Protein AF-A0A933G5M2-F1 (afdb_monomer_lite)

Structure (mmCIF, N/CA/C/O backbone):
data_AF-A0A933G5M2-F1
#
_entry.id   AF-A0A933G5M2-F1
#
loop_
_atom_site.group_PDB
_atom_site.id
_atom_site.type_symbol
_atom_site.label_atom_id
_atom_site.label_alt_id
_atom_site.label_comp_id
_atom_site.label_asym_id
_atom_site.label_entity_id
_atom_site.label_seq_id
_atom_site.pdbx_PDB_ins_code
_atom_site.Cartn_x
_atom_site.Cartn_y
_atom_site.Cartn_z
_atom_site.occupancy
_atom_site.B_iso_or_equiv
_atom_site.auth_seq_id
_atom_site.auth_comp_id
_atom_site.auth_asym_id
_atom_site.auth_atom_id
_atom_site.pdbx_PDB_model_num
ATOM 1 N N . MET A 1 1 ? 39.740 -12.151 -45.981 1.00 78.31 1 MET A N 1
ATOM 2 C CA . MET A 1 1 ? 39.950 -10.699 -46.155 1.00 78.31 1 MET A CA 1
ATOM 3 C C . MET A 1 1 ? 38.624 -10.038 -45.832 1.00 78.31 1 MET A C 1
ATOM 5 O O . MET A 1 1 ? 37.670 -10.259 -46.561 1.00 78.31 1 MET A O 1
ATOM 9 N N . MET A 1 2 ? 38.520 -9.371 -44.686 1.00 76.88 2 MET A N 1
ATOM 10 C CA . MET A 1 2 ? 37.282 -8.702 -44.273 1.00 76.88 2 MET A CA 1
ATOM 11 C C . MET A 1 2 ? 37.158 -7.406 -45.075 1.00 76.88 2 MET A C 1
ATOM 13 O O . MET A 1 2 ? 38.128 -6.651 -45.153 1.00 76.88 2 MET A O 1
ATOM 17 N N . THR A 1 3 ? 36.022 -7.177 -45.731 1.00 90.69 3 THR A N 1
ATOM 18 C CA . THR A 1 3 ? 35.837 -5.964 -46.535 1.00 90.69 3 THR A CA 1
ATOM 19 C C . THR A 1 3 ? 35.559 -4.771 -45.622 1.00 90.69 3 THR A C 1
ATOM 21 O O . THR A 1 3 ? 35.044 -4.916 -44.513 1.00 90.69 3 THR A O 1
ATOM 24 N N . LEU A 1 4 ? 35.886 -3.566 -46.095 1.00 88.25 4 LEU A N 1
ATOM 25 C CA . LEU A 1 4 ? 35.596 -2.325 -45.372 1.00 88.25 4 LEU A CA 1
ATOM 26 C C . LEU A 1 4 ? 34.094 -2.204 -45.033 1.00 88.25 4 LEU A C 1
ATOM 28 O O . LEU A 1 4 ? 33.743 -1.718 -43.965 1.00 88.25 4 LEU A O 1
ATOM 32 N N . ALA A 1 5 ? 33.215 -2.695 -45.916 1.00 86.44 5 ALA A N 1
ATOM 33 C CA . ALA A 1 5 ? 31.766 -2.680 -45.723 1.00 86.44 5 ALA A CA 1
ATOM 34 C C . ALA A 1 5 ? 31.318 -3.542 -44.529 1.00 86.44 5 ALA A C 1
ATOM 36 O O . ALA A 1 5 ? 30.518 -3.088 -43.712 1.00 86.44 5 ALA A O 1
ATOM 37 N N . GLU A 1 6 ? 31.886 -4.743 -44.386 1.00 89.69 6 GLU A N 1
ATOM 38 C CA . GLU A 1 6 ? 31.600 -5.653 -43.268 1.00 89.69 6 GLU A CA 1
ATOM 39 C C . GLU A 1 6 ? 32.045 -5.038 -41.929 1.00 89.69 6 GLU A C 1
ATOM 41 O O . GLU A 1 6 ? 31.322 -5.098 -40.933 1.00 89.69 6 GLU A O 1
ATOM 46 N N . LEU A 1 7 ? 33.208 -4.373 -41.916 1.00 89.31 7 LEU A N 1
ATOM 47 C CA . LEU A 1 7 ? 33.728 -3.678 -40.735 1.00 89.31 7 LEU A CA 1
ATOM 48 C C . LEU A 1 7 ? 32.821 -2.508 -40.318 1.00 89.31 7 LEU A C 1
ATOM 50 O O . LEU A 1 7 ? 32.481 -2.372 -39.142 1.00 89.31 7 LEU A O 1
ATOM 54 N N . VAL A 1 8 ? 32.408 -1.673 -41.276 1.00 91.88 8 VAL A N 1
ATOM 55 C CA . VAL A 1 8 ? 31.528 -0.520 -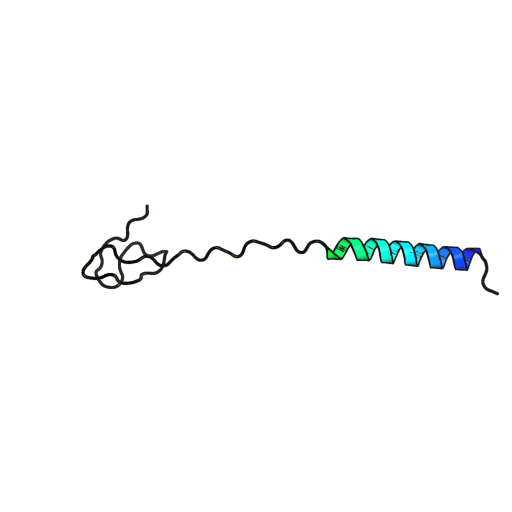41.022 1.00 91.88 8 VAL A CA 1
ATOM 56 C C . VAL A 1 8 ? 30.166 -0.980 -40.505 1.00 91.88 8 VAL A C 1
ATOM 58 O O . VAL A 1 8 ? 29.648 -0.394 -39.554 1.00 91.88 8 VAL A O 1
ATOM 61 N N . MET A 1 9 ? 29.613 -2.057 -41.069 1.00 89.75 9 MET A N 1
ATOM 62 C CA . MET A 1 9 ? 28.342 -2.631 -40.623 1.00 89.75 9 MET A CA 1
ATOM 63 C C . MET A 1 9 ? 28.412 -3.142 -39.176 1.00 89.75 9 MET A C 1
ATOM 65 O O . MET A 1 9 ? 27.498 -2.899 -38.391 1.00 89.75 9 MET A O 1
ATOM 69 N N . MET A 1 10 ? 29.505 -3.800 -38.779 1.00 89.88 10 MET A N 1
ATOM 70 C CA . MET A 1 10 ? 29.664 -4.271 -37.397 1.00 89.88 10 MET A CA 1
ATOM 71 C C . MET A 1 10 ? 29.754 -3.108 -36.398 1.00 89.88 10 MET A C 1
ATOM 73 O O . MET A 1 10 ? 29.111 -3.146 -35.348 1.00 89.88 10 MET A O 1
ATOM 77 N N . ILE A 1 11 ? 30.506 -2.052 -36.726 1.00 91.88 11 ILE A N 1
ATOM 78 C CA . ILE A 1 11 ? 30.686 -0.889 -35.841 1.00 91.88 11 ILE A CA 1
ATOM 79 C C . ILE A 1 11 ? 29.358 -0.147 -35.629 1.00 91.88 11 ILE A C 1
ATOM 81 O O . ILE A 1 11 ? 29.033 0.217 -34.497 1.00 91.88 11 ILE A O 1
AT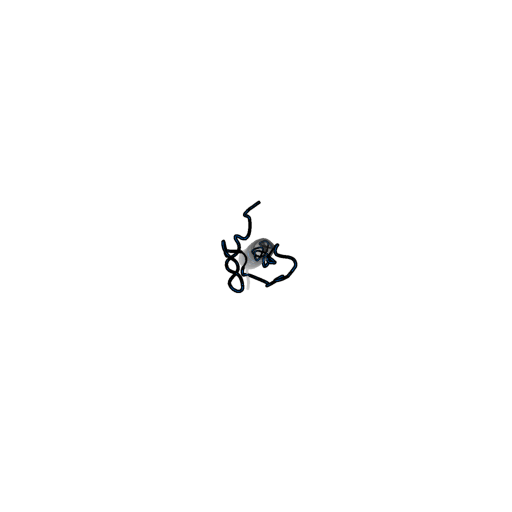OM 85 N N . THR A 1 12 ? 28.562 0.052 -36.683 1.00 90.88 12 THR A N 1
ATOM 86 C CA . THR A 1 12 ? 27.279 0.768 -36.574 1.00 90.88 12 THR A CA 1
ATOM 87 C C . THR A 1 12 ? 26.253 0.000 -35.743 1.00 90.88 12 THR A C 1
ATOM 89 O O . THR A 1 12 ? 25.571 0.610 -34.917 1.00 90.88 12 THR A O 1
ATOM 92 N N . ILE A 1 13 ? 26.182 -1.329 -35.880 1.00 89.50 13 ILE A N 1
ATOM 93 C CA . ILE A 1 13 ? 25.298 -2.181 -35.067 1.00 89.50 13 ILE A CA 1
ATOM 94 C C . ILE A 1 13 ? 25.676 -2.093 -33.583 1.00 89.50 13 ILE A C 1
ATOM 96 O O . ILE A 1 13 ? 24.807 -1.879 -32.736 1.00 89.50 13 ILE A O 1
ATOM 100 N N . VAL A 1 14 ? 26.969 -2.203 -33.260 1.00 89.62 14 VAL A N 1
ATOM 101 C CA . VAL A 1 14 ? 27.457 -2.124 -31.872 1.00 89.62 14 VAL A CA 1
ATOM 102 C C . VAL A 1 14 ? 27.142 -0.760 -31.249 1.00 89.62 14 VAL A C 1
ATOM 104 O O . VAL A 1 14 ? 26.684 -0.701 -30.106 1.00 89.62 14 VAL A O 1
ATOM 107 N N . LEU A 1 15 ? 27.313 0.330 -32.004 1.00 88.44 15 LEU A N 1
ATOM 108 C CA . LEU A 1 15 ? 26.978 1.681 -31.544 1.00 88.44 15 LEU A CA 1
ATOM 109 C C . LEU A 1 15 ? 25.476 1.847 -31.273 1.00 88.44 15 LEU A C 1
ATOM 111 O O . LEU A 1 15 ? 25.103 2.352 -30.215 1.00 88.44 15 LEU A O 1
ATOM 115 N N . MET A 1 16 ? 24.611 1.379 -32.177 1.00 84.56 16 MET A N 1
ATOM 116 C CA . MET A 1 16 ? 23.155 1.471 -32.006 1.00 84.56 16 MET A CA 1
ATOM 117 C C . MET A 1 16 ? 22.665 0.689 -30.781 1.00 84.56 16 MET A C 1
ATOM 119 O O . MET A 1 16 ? 21.842 1.193 -30.013 1.00 84.56 16 MET A O 1
ATOM 123 N N . VAL A 1 17 ? 23.206 -0.512 -30.552 1.00 85.81 17 VAL A N 1
ATOM 124 C CA . VAL A 1 17 ? 22.856 -1.331 -29.381 1.00 85.81 17 VAL A CA 1
ATOM 125 C C . VAL A 1 17 ? 23.337 -0.672 -28.087 1.00 85.81 17 VAL A C 1
ATOM 127 O O . VAL A 1 17 ? 22.562 -0.591 -27.137 1.00 85.81 17 VAL A O 1
ATOM 130 N N . ALA A 1 18 ? 24.566 -0.149 -28.042 1.00 79.62 18 ALA A N 1
ATOM 131 C CA . ALA A 1 18 ? 25.110 0.508 -26.850 1.00 79.62 18 ALA A CA 1
ATOM 132 C C . ALA A 1 18 ? 24.333 1.782 -26.469 1.00 79.62 18 ALA A C 1
ATOM 134 O O . ALA A 1 18 ? 24.017 1.987 -25.293 1.00 79.62 18 ALA A O 1
ATOM 135 N N . ILE A 1 19 ? 23.978 2.608 -27.460 1.00 79.38 19 ILE A N 1
ATOM 136 C CA . ILE A 1 19 ? 23.187 3.830 -27.253 1.00 79.38 19 ILE A CA 1
ATOM 137 C C . ILE A 1 19 ? 21.763 3.470 -26.797 1.00 79.38 19 ILE A C 1
ATOM 139 O O . ILE A 1 19 ? 21.260 4.053 -25.835 1.00 79.38 19 ILE A O 1
ATOM 143 N N . GLY A 1 20 ? 21.136 2.465 -27.421 1.00 68.81 20 GLY A N 1
ATOM 144 C CA . GLY A 1 20 ? 19.800 1.992 -27.049 1.00 68.81 20 GLY A CA 1
ATOM 145 C C . GLY A 1 20 ? 19.733 1.395 -25.637 1.00 68.81 20 GLY A C 1
ATOM 146 O O . GLY A 1 20 ? 18.826 1.722 -24.871 1.00 68.81 20 GLY A O 1
ATOM 147 N N . PHE A 1 21 ? 20.715 0.577 -25.244 1.00 67.69 21 PHE A N 1
ATOM 148 C CA . PHE A 1 21 ? 20.763 -0.035 -23.908 1.00 67.69 21 PHE A CA 1
ATOM 149 C C . PHE A 1 21 ? 21.016 0.995 -22.794 1.00 67.69 21 PHE A C 1
ATOM 151 O O . PHE A 1 21 ? 20.533 0.826 -21.671 1.00 67.69 21 PHE A O 1
ATOM 158 N N . GLY A 1 22 ? 21.735 2.082 -23.102 1.00 59.34 22 GLY A N 1
ATOM 159 C CA . GLY A 1 22 ? 21.998 3.180 -22.169 1.00 59.34 22 GLY A CA 1
ATOM 160 C C . GLY A 1 22 ? 20.742 3.956 -21.752 1.00 59.34 22 GLY A C 1
ATOM 161 O O . GLY A 1 22 ? 20.644 4.381 -20.602 1.00 59.34 22 GLY A O 1
ATOM 162 N N . LEU A 1 23 ? 19.750 4.088 -22.641 1.00 59.50 23 LEU A N 1
ATOM 163 C CA . LEU A 1 23 ? 18.520 4.848 -22.370 1.00 59.50 23 LEU A CA 1
ATOM 164 C C . LEU A 1 23 ? 17.468 4.058 -21.574 1.00 59.50 23 LEU A C 1
ATOM 166 O O . LEU A 1 23 ? 16.654 4.655 -20.872 1.00 59.50 23 LEU A O 1
ATOM 170 N N . VAL A 1 24 ? 17.506 2.723 -21.610 1.00 59.44 24 VAL A N 1
ATOM 171 C CA . VAL A 1 24 ? 16.523 1.867 -20.916 1.00 59.44 24 VAL A CA 1
ATOM 172 C C . VAL A 1 24 ? 16.736 1.837 -19.392 1.00 59.44 24 VAL A C 1
ATOM 174 O O . VAL A 1 24 ? 15.809 1.556 -18.633 1.00 59.44 24 VAL A O 1
ATOM 177 N N . ARG A 1 25 ? 17.940 2.154 -18.893 1.00 56.44 25 ARG A N 1
ATOM 178 C CA . ARG A 1 25 ? 18.291 1.961 -17.471 1.00 56.44 25 ARG A CA 1
ATOM 179 C C . ARG A 1 25 ? 17.854 3.097 -16.528 1.00 56.44 25 ARG A C 1
ATOM 181 O O . ARG A 1 25 ? 17.915 2.910 -15.312 1.00 56.44 25 ARG A O 1
ATOM 188 N N . SER A 1 26 ? 17.395 4.240 -17.043 1.00 53.09 26 SER A N 1
ATOM 189 C CA . SER A 1 26 ? 17.146 5.446 -16.226 1.00 53.09 26 SER A CA 1
ATOM 190 C C . SER A 1 26 ? 15.719 5.607 -15.695 1.00 53.09 26 SER A C 1
ATOM 192 O O . SER A 1 26 ? 15.446 6.548 -14.955 1.00 53.09 26 SER A O 1
ATOM 194 N N . SER A 1 27 ? 14.809 4.676 -15.973 1.00 55.53 27 SER A N 1
ATOM 195 C CA . SER A 1 27 ? 13.427 4.745 -15.479 1.00 55.53 27 SER A CA 1
ATOM 196 C C . SER A 1 27 ? 13.240 3.991 -14.160 1.00 55.53 27 SER A C 1
ATOM 198 O O . SER A 1 27 ? 12.298 3.219 -14.008 1.00 55.53 27 SER A O 1
ATOM 200 N N . ARG A 1 28 ? 14.115 4.200 -13.166 1.00 62.31 28 ARG A N 1
ATOM 201 C CA . ARG A 1 28 ? 13.736 3.896 -11.775 1.00 62.31 28 ARG A CA 1
ATOM 202 C C . ARG A 1 28 ? 12.917 5.067 -11.259 1.00 62.31 28 ARG A C 1
ATOM 204 O O . ARG A 1 28 ? 13.413 5.928 -10.543 1.00 62.31 28 ARG A O 1
ATOM 211 N N . SER A 1 29 ? 11.657 5.105 -11.673 1.00 59.19 29 SER A N 1
ATOM 212 C CA . SER A 1 29 ? 10.639 5.907 -11.011 1.00 59.19 29 SER A CA 1
ATOM 213 C C . SER A 1 29 ? 10.566 5.440 -9.560 1.00 59.19 29 SER A C 1
ATOM 215 O O . SER A 1 29 ? 10.059 4.357 -9.272 1.00 59.19 29 SER A O 1
ATOM 217 N N . SER A 1 30 ? 11.135 6.234 -8.657 1.00 59.00 30 SER A N 1
ATOM 218 C CA . SER A 1 30 ? 10.955 6.096 -7.217 1.00 59.00 30 SER A CA 1
ATOM 219 C C . SER A 1 30 ? 9.472 6.285 -6.913 1.00 59.00 30 SER A C 1
ATOM 221 O O . SER A 1 30 ? 9.018 7.404 -6.680 1.00 59.00 30 SER A O 1
ATOM 223 N N . SER A 1 31 ? 8.688 5.209 -6.985 1.00 69.19 31 SER A N 1
ATOM 224 C CA . SER A 1 31 ? 7.307 5.243 -6.523 1.00 69.19 31 SER A CA 1
ATOM 225 C C . SER A 1 31 ? 7.326 5.641 -5.048 1.00 69.19 31 SER A C 1
ATOM 227 O O . SER A 1 31 ? 8.041 5.006 -4.265 1.00 69.19 31 SER A O 1
ATOM 229 N N . PRO A 1 32 ? 6.586 6.687 -4.642 1.00 67.81 32 PRO A N 1
ATOM 230 C CA . PRO A 1 32 ? 6.455 7.000 -3.231 1.00 67.81 32 PRO A CA 1
ATOM 231 C C . PRO A 1 32 ? 5.858 5.777 -2.533 1.00 67.81 32 PRO A C 1
ATOM 233 O O . PRO A 1 32 ? 4.834 5.246 -2.964 1.00 67.81 32 PRO A O 1
ATOM 236 N N . ALA A 1 33 ? 6.530 5.302 -1.483 1.00 73.38 33 ALA A N 1
ATOM 237 C CA . ALA A 1 33 ? 6.030 4.199 -0.675 1.00 73.38 33 ALA A CA 1
ATOM 238 C C . ALA A 1 33 ? 4.604 4.521 -0.184 1.00 73.38 33 ALA A C 1
ATOM 240 O O . ALA A 1 33 ? 4.327 5.680 0.154 1.00 73.38 33 ALA A O 1
ATOM 241 N N . PRO A 1 34 ? 3.693 3.531 -0.134 1.00 69.88 34 PRO A N 1
ATOM 242 C CA . PRO A 1 34 ? 2.356 3.749 0.397 1.00 69.88 34 PRO A CA 1
ATOM 243 C C . PRO A 1 34 ? 2.476 4.283 1.827 1.00 69.88 34 PRO A C 1
ATOM 245 O O . PRO A 1 34 ? 3.099 3.655 2.685 1.00 69.88 34 PRO A O 1
ATOM 248 N N . ARG A 1 35 ? 1.914 5.472 2.077 1.00 71.06 35 ARG A N 1
ATOM 249 C CA . ARG A 1 35 ? 1.851 6.050 3.422 1.00 71.06 35 ARG A CA 1
ATOM 250 C C . ARG A 1 35 ? 1.012 5.104 4.272 1.00 71.06 35 ARG A C 1
ATOM 252 O O . ARG A 1 35 ? -0.201 5.034 4.087 1.00 71.06 35 ARG A O 1
ATOM 259 N N . GLN A 1 36 ? 1.655 4.356 5.167 1.00 70.19 36 GLN A N 1
ATOM 260 C CA . GLN A 1 36 ? 0.929 3.578 6.161 1.00 70.19 36 GLN A CA 1
ATOM 261 C C . GLN A 1 36 ? 0.081 4.558 6.972 1.00 70.19 36 GLN A C 1
ATOM 263 O O . GLN A 1 36 ? 0.609 5.578 7.432 1.00 70.19 36 GLN A O 1
ATOM 268 N N . PRO A 1 37 ? -1.229 4.316 7.097 1.00 68.69 37 PRO A N 1
ATOM 269 C CA . PRO A 1 37 ? -2.063 5.200 7.878 1.00 68.69 37 PRO A CA 1
ATOM 270 C C . PRO A 1 37 ? -1.573 5.136 9.334 1.00 68.69 37 PRO A C 1
ATOM 272 O O . PRO A 1 37 ? -1.233 4.071 9.845 1.00 68.69 37 PRO A O 1
ATOM 275 N N . ALA A 1 38 ? -1.437 6.293 9.981 1.00 76.62 38 ALA A N 1
ATOM 276 C CA . ALA A 1 38 ? -0.927 6.356 11.347 1.00 76.62 38 ALA A CA 1
ATOM 277 C C . ALA A 1 38 ? -1.922 5.699 12.314 1.00 76.62 38 ALA A C 1
ATOM 279 O O . ALA A 1 38 ? -3.137 5.837 12.144 1.00 76.62 38 ALA A O 1
ATOM 280 N N . ASP A 1 39 ? -1.435 4.974 13.321 1.00 81.12 39 ASP A N 1
ATOM 281 C CA . ASP A 1 39 ? -2.289 4.466 14.397 1.00 81.12 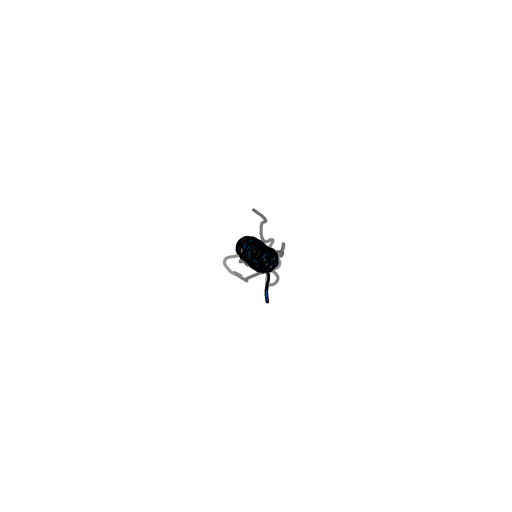39 ASP A CA 1
ATOM 282 C C . ASP A 1 39 ? -3.010 5.619 15.106 1.00 81.12 39 ASP A C 1
ATOM 284 O O . ASP A 1 39 ? -2.424 6.670 15.385 1.00 81.12 39 ASP A O 1
ATOM 288 N N . ARG A 1 40 ? -4.285 5.410 15.444 1.00 85.62 40 ARG A N 1
ATOM 289 C CA . ARG A 1 40 ? -5.104 6.393 16.160 1.00 85.62 40 ARG A CA 1
ATOM 290 C C . ARG A 1 40 ? -5.043 6.134 17.655 1.00 85.62 40 ARG A C 1
ATOM 292 O O . ARG A 1 40 ? -5.300 5.028 18.126 1.00 85.62 40 ARG A O 1
ATOM 299 N N . VAL A 1 41 ? -4.754 7.166 18.437 1.00 90.56 41 VAL A N 1
ATOM 300 C CA . VAL A 1 41 ? -4.796 7.074 19.902 1.00 90.56 41 VAL A CA 1
ATOM 301 C C . VAL A 1 41 ? -6.193 7.442 20.388 1.00 90.56 41 VAL A C 1
ATOM 303 O O . VAL A 1 41 ? -6.779 8.425 19.942 1.00 90.56 41 VAL A O 1
ATOM 306 N N . CYS A 1 42 ? -6.741 6.657 21.317 1.00 91.69 42 CYS A N 1
ATOM 307 C CA . CYS A 1 42 ? -8.039 6.952 21.910 1.00 91.69 42 CYS A CA 1
ATOM 308 C C . CYS A 1 42 ? -8.032 8.333 22.595 1.00 91.69 42 CYS A C 1
ATOM 310 O O . CYS A 1 42 ? -7.205 8.543 23.486 1.00 91.69 42 CYS A O 1
ATOM 312 N N . PRO A 1 43 ? -8.980 9.238 22.269 1.00 88.12 43 PRO A N 1
ATOM 313 C CA . PRO A 1 43 ? -9.035 10.585 22.844 1.00 88.12 43 PRO A CA 1
ATOM 314 C C . PRO A 1 43 ? -9.463 10.581 24.316 1.00 88.12 43 PRO A C 1
ATOM 316 O O . PRO A 1 43 ? -9.415 11.604 24.992 1.00 88.12 43 PRO A O 1
ATOM 319 N N . ASN A 1 44 ? -9.905 9.435 24.845 1.00 89.19 44 ASN A N 1
ATOM 320 C CA . ASN A 1 44 ? -10.134 9.298 26.273 1.00 89.19 44 ASN A CA 1
ATOM 321 C C . ASN A 1 44 ? -8.793 9.342 27.019 1.00 89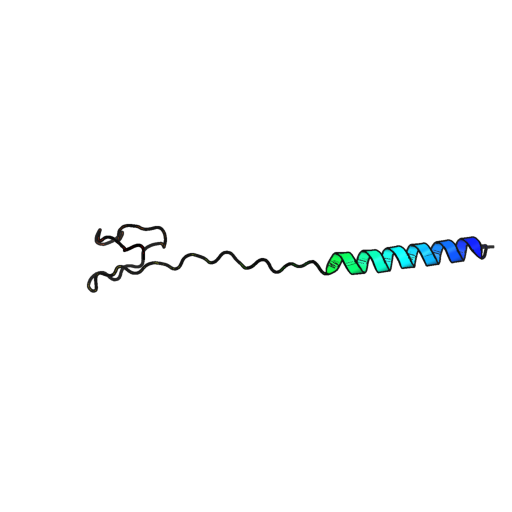.19 44 ASN A C 1
ATOM 323 O O . ASN A 1 44 ? -7.999 8.402 26.919 1.00 89.19 44 ASN A O 1
ATOM 327 N N . SER A 1 45 ? -8.585 10.403 27.803 1.00 87.25 45 SER A N 1
ATOM 328 C CA . SER A 1 45 ? -7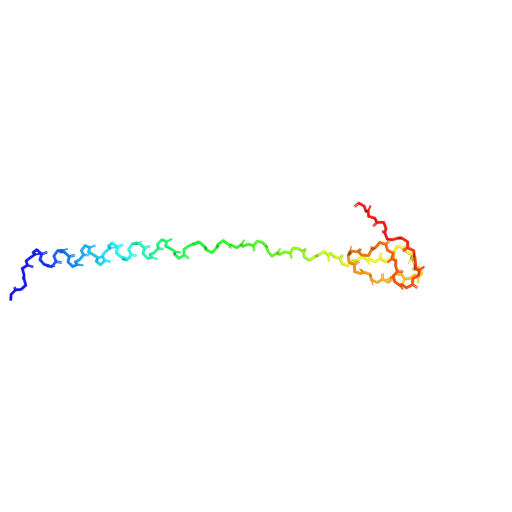.384 10.628 28.613 1.00 87.25 45 SER A CA 1
ATOM 329 C C . SER A 1 45 ? -7.084 9.479 29.575 1.00 87.25 45 SER A C 1
ATOM 331 O O . SER A 1 45 ? -5.914 9.212 29.833 1.00 87.25 45 SER A O 1
ATOM 333 N N . GLN A 1 46 ? -8.109 8.760 30.039 1.00 91.69 46 GLN A N 1
ATOM 334 C CA . GLN A 1 46 ? -7.954 7.601 30.920 1.00 91.69 46 GLN A CA 1
ATOM 335 C C . GLN A 1 46 ? -7.584 6.315 30.167 1.00 91.69 46 GLN A C 1
ATOM 337 O O . GLN A 1 46 ? -7.005 5.405 30.748 1.00 91.69 46 GLN A O 1
ATOM 342 N N . CYS A 1 47 ? -7.918 6.211 28.875 1.00 92.62 47 CYS A N 1
ATOM 343 C CA . CYS A 1 47 ? -7.710 4.985 28.106 1.00 92.62 47 CYS A CA 1
ATOM 344 C C . CYS A 1 47 ? -6.428 5.020 27.269 1.00 92.62 47 CYS A C 1
ATOM 346 O O . CYS A 1 47 ? -5.688 4.037 27.286 1.00 92.62 47 CYS A O 1
ATOM 348 N N . ARG A 1 48 ? -6.227 6.089 26.477 1.00 89.94 48 ARG A N 1
ATOM 349 C CA . ARG A 1 48 ? -5.110 6.300 25.526 1.00 89.94 48 ARG A CA 1
ATOM 350 C C . ARG A 1 48 ? -4.651 5.065 24.731 1.00 89.94 48 ARG A C 1
ATOM 352 O O . ARG A 1 48 ? -3.489 4.945 24.356 1.00 89.94 48 ARG A O 1
ATOM 359 N N . HIS A 1 49 ? -5.554 4.128 24.461 1.00 92.81 49 HIS A N 1
ATOM 360 C CA . HIS A 1 49 ? -5.213 2.914 23.732 1.00 92.81 49 HIS A CA 1
ATOM 361 C C . HIS A 1 49 ? -4.886 3.253 22.273 1.00 92.81 49 HIS A C 1
ATOM 363 O O . HIS A 1 49 ? -5.590 4.066 21.667 1.00 92.81 49 HIS A O 1
ATOM 369 N N . ARG A 1 50 ? -3.832 2.643 21.717 1.00 91.62 50 ARG A N 1
ATOM 370 C CA . ARG A 1 50 ? -3.540 2.705 20.281 1.00 91.62 50 ARG A CA 1
ATOM 371 C C . ARG A 1 50 ? -4.475 1.758 19.554 1.00 91.62 50 ARG A C 1
ATOM 373 O O . ARG A 1 50 ? -4.534 0.579 19.876 1.00 91.62 50 ARG A O 1
ATOM 380 N N . ASN A 1 51 ? -5.209 2.304 18.606 1.00 91.31 51 ASN A N 1
ATOM 381 C CA . ASN A 1 51 ? -6.126 1.587 17.749 1.00 91.31 51 ASN A CA 1
ATOM 382 C C . ASN A 1 51 ? -5.612 1.672 16.313 1.00 91.31 51 ASN A C 1
ATOM 384 O O . ASN A 1 51 ? -5.000 2.683 15.949 1.00 91.31 51 ASN A O 1
ATOM 388 N N . PRO A 1 52 ? -5.895 0.655 15.489 1.00 87.62 52 PRO A N 1
ATOM 389 C CA . PRO A 1 52 ? -5.520 0.701 14.090 1.00 87.62 52 PRO A CA 1
ATOM 390 C C .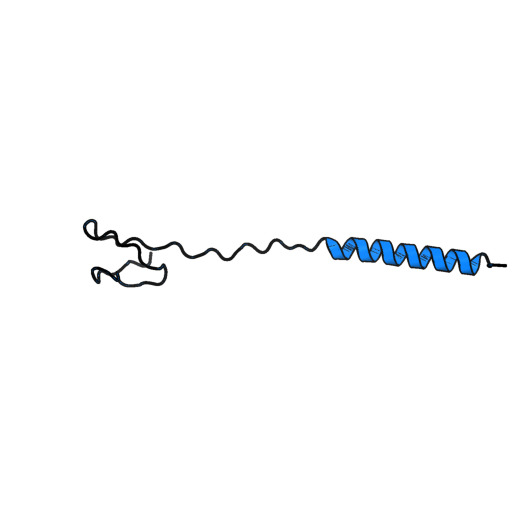 PRO A 1 52 ? -6.208 1.881 13.402 1.00 87.62 52 PRO A C 1
ATOM 392 O O . PRO A 1 52 ? -7.288 2.325 13.797 1.00 87.62 52 PRO A O 1
ATOM 395 N N . SER A 1 53 ? -5.596 2.393 12.344 1.00 85.94 53 SER A N 1
ATOM 396 C CA . SER A 1 53 ? -6.024 3.635 11.689 1.00 85.94 53 SER A CA 1
ATOM 397 C C . SER A 1 53 ? -7.432 3.586 11.099 1.00 85.94 53 SER A C 1
ATOM 399 O O . SER A 1 53 ? -8.074 4.620 10.941 1.00 85.94 53 SER A O 1
ATOM 401 N N . HIS A 1 54 ? -7.910 2.383 10.773 1.00 85.81 54 HIS A N 1
ATOM 402 C CA . HIS A 1 54 ? -9.251 2.136 10.250 1.00 85.81 54 HIS A CA 1
ATOM 403 C C . HIS A 1 54 ? -10.310 1.964 11.354 1.00 85.81 54 HIS A C 1
ATOM 405 O O . HIS A 1 54 ? -11.493 1.827 11.048 1.00 85.81 54 HIS A O 1
ATOM 411 N N . ALA A 1 55 ? -9.923 1.947 12.634 1.00 88.25 55 ALA A N 1
ATOM 412 C CA . ALA A 1 55 ? -10.871 1.787 13.727 1.00 88.25 55 ALA A CA 1
ATOM 413 C C . ALA A 1 55 ? -11.749 3.037 13.887 1.00 88.25 55 ALA A C 1
ATOM 415 O O . ALA A 1 55 ? -11.258 4.159 14.041 1.00 88.25 55 ALA A O 1
ATOM 416 N N . VAL A 1 56 ? -13.065 2.817 13.909 1.00 90.50 56 VAL A N 1
ATOM 417 C CA . VAL A 1 56 ? -14.076 3.839 14.237 1.00 90.50 56 VAL A CA 1
ATOM 418 C C . VAL A 1 56 ? -14.316 3.910 15.750 1.00 90.50 56 VAL A C 1
ATOM 420 O O . VAL A 1 56 ? -14.685 4.956 16.280 1.00 90.50 56 VAL A O 1
ATOM 423 N N . TYR A 1 57 ? -14.066 2.813 16.467 1.00 92.38 57 TYR A N 1
ATOM 424 C CA . TYR A 1 57 ? -14.262 2.691 17.910 1.00 92.38 57 TYR A CA 1
ATOM 425 C C . TYR A 1 57 ? -13.000 2.158 18.585 1.00 92.38 57 TYR A C 1
ATOM 427 O O . TYR A 1 57 ? -12.247 1.381 18.005 1.00 92.38 57 TYR A O 1
ATOM 435 N N . CYS A 1 58 ? -12.774 2.572 19.829 1.00 93.12 58 CYS A N 1
ATOM 436 C CA . CYS A 1 58 ? -11.662 2.097 20.633 1.00 93.12 58 CYS A CA 1
ATOM 437 C C . CYS A 1 58 ? -11.887 0.642 21.066 1.00 93.12 58 CYS A C 1
ATOM 439 O O . CYS A 1 58 ? -12.846 0.365 21.785 1.00 93.12 58 CYS A O 1
ATOM 441 N N . ALA A 1 59 ? -10.960 -0.255 20.731 1.00 92.94 59 ALA A N 1
ATOM 442 C CA . ALA A 1 59 ? -11.020 -1.674 21.088 1.00 92.94 59 ALA A CA 1
ATOM 443 C C . ALA A 1 59 ? -10.996 -1.928 22.607 1.00 92.94 59 ALA A C 1
ATOM 445 O O . ALA A 1 59 ? -11.427 -2.980 23.067 1.00 92.94 59 ALA A O 1
ATOM 446 N N . ARG A 1 60 ? -10.502 -0.965 23.398 1.00 93.62 60 ARG A N 1
ATOM 447 C CA . ARG A 1 60 ? -10.413 -1.093 24.859 1.00 93.62 60 ARG A CA 1
ATOM 448 C C . ARG A 1 60 ? -11.621 -0.521 25.600 1.00 93.62 60 ARG A C 1
ATOM 450 O O . ARG A 1 60 ? -12.052 -1.110 26.579 1.00 93.62 60 ARG A O 1
ATOM 457 N N . CYS A 1 61 ? -12.130 0.644 25.195 1.00 94.12 61 CYS A N 1
ATOM 458 C CA . CYS A 1 61 ? -13.167 1.360 25.955 1.00 94.12 61 CYS A CA 1
ATOM 459 C C . CYS A 1 61 ? -14.445 1.660 25.162 1.00 94.12 61 CYS A C 1
ATOM 461 O O . CYS A 1 61 ? -15.328 2.337 25.678 1.00 94.12 61 CYS A O 1
ATOM 463 N N . GLY A 1 62 ? -14.530 1.237 23.898 1.00 92.12 62 GLY A N 1
ATOM 464 C CA . GLY A 1 62 ? -15.707 1.424 23.044 1.00 92.12 62 GLY A CA 1
ATOM 465 C C . GLY A 1 62 ? -15.970 2.863 22.586 1.00 92.12 62 GLY A C 1
ATOM 466 O O . GLY A 1 62 ? -16.886 3.093 21.802 1.00 92.12 62 GLY A O 1
ATOM 467 N N . ARG A 1 63 ? -15.183 3.857 23.026 1.00 91.88 63 ARG A N 1
ATOM 468 C CA . ARG A 1 63 ? -15.372 5.261 22.617 1.00 91.88 63 ARG A CA 1
ATOM 469 C C . ARG A 1 63 ? -15.089 5.447 21.124 1.00 91.88 63 ARG A C 1
ATOM 471 O O . ARG A 1 63 ? -14.120 4.896 20.608 1.00 91.88 63 ARG A O 1
ATOM 478 N N . ARG A 1 64 ? -15.886 6.288 20.456 1.00 91.12 64 ARG A N 1
ATOM 479 C CA . ARG A 1 64 ? -15.683 6.668 19.053 1.00 91.12 64 ARG A CA 1
ATOM 480 C C . ARG A 1 64 ? -14.361 7.425 18.874 1.00 91.12 64 ARG A C 1
ATOM 482 O O . ARG A 1 64 ? -14.085 8.387 19.591 1.00 91.12 64 ARG A O 1
ATOM 489 N N . LEU A 1 65 ? -13.553 6.961 17.933 1.00 87.62 65 LEU A N 1
ATOM 490 C CA . LEU A 1 65 ? -12.349 7.623 17.449 1.00 87.62 65 LEU A CA 1
ATOM 491 C C . LEU A 1 65 ? -12.829 8.523 16.308 1.00 87.62 65 LEU A C 1
ATOM 493 O O . LEU A 1 65 ? -13.282 8.012 15.286 1.00 87.62 65 LEU A O 1
ATOM 497 N N . GLY A 1 66 ? -12.873 9.838 16.525 1.00 71.69 66 GLY A N 1
ATOM 498 C CA . GLY A 1 66 ? -13.313 10.781 15.496 1.00 71.69 66 GLY A CA 1
ATOM 499 C C . GLY A 1 66 ? -12.533 10.579 14.195 1.00 71.69 66 GLY A C 1
ATOM 500 O O . GLY A 1 66 ? -11.345 10.263 14.216 1.00 71.69 66 GLY A O 1
ATOM 501 N N . THR A 1 67 ? -13.229 10.687 13.070 1.00 60.78 67 THR A N 1
ATOM 502 C CA . THR A 1 67 ? -12.616 10.904 11.761 1.00 60.78 67 THR A CA 1
ATOM 503 C C . THR A 1 67 ? -12.639 12.408 11.554 1.00 60.78 67 THR A C 1
ATOM 505 O O . THR A 1 67 ? -13.720 12.949 11.319 1.00 60.78 67 THR A O 1
ATOM 508 N N . ASP A 1 68 ? -11.505 13.070 11.756 1.00 53.12 68 ASP A N 1
ATOM 509 C CA . ASP A 1 68 ? -11.327 14.450 11.301 1.00 53.12 68 ASP A CA 1
ATOM 510 C C . ASP A 1 68 ? -11.334 14.486 9.765 1.00 53.12 68 ASP A C 1
ATOM 512 O O . ASP A 1 68 ? -10.736 13.559 9.157 1.00 53.12 68 ASP A O 1
#

Radius of gyration: 30.94 Å; chains: 1; bounding box: 56×25×78 Å

Foldseek 3Di:
DQDPVNVVVVVVVVVVVVVVVVVVPPPPPPDPDPPQQDFAFDPPPVGRDTHHNPDQADPPPRHGRDDD

Secondary structure (DSSP, 8-state):
---HHHHHHHHHHHHHHHHHHHHHTT----PPPP-PPPPEEPS-TTT--EE-TT-SB-TTT--B----

pLDDT: mean 80.8, std 12.56, range [53.09, 94.12]

Sequence (68 aa):
MMTLAELVMMITIVLMVAIGFGLVRSSRSSSPAPRQPADRVCPNSQCRHRNPSHAVYCARCGRRLGTD